Protein AF-A0A0L8N365-F1 (afdb_monomer)

Radius of gyration: 18.15 Å; Cα contacts (8 Å, |Δi|>4): 25; chains: 1; bounding box: 31×26×53 Å

Organism: Streptomyces virginiae (NCBI:txid1961)

pLDDT: mean 70.9, std 18.78, range [35.66, 92.88]

Secondary structure (DSSP, 8-state):
------------SS-HHHHHHHHHHHHHTT--SSSTT-HHHHHHHHHHHHHHHHTT-------------

Sequence (69 aa):
MAMRPVAGSAPTVADGRFIEELVARAQTEGLQLTGEGGLLRQLTKRFLESALEGGMTDRLGCDRHDVVG

Foldseek 3Di:
DDDDDDPPPPPPPDDPVVVVVLVVVCVVVVAACDDDRHSVVVVVVVVVVCVVVCVPVPPPPPPPPDDDD

Mean predicted aligned error: 14.16 Å

Solvent-accessible surface area (backbone atoms only — not comparable to full-atom values): 4520 Å² total; per-residue (Å²): 137,84,83,76,82,76,82,70,80,70,82,66,92,59,58,70,68,58,53,51,52,52,50,55,48,31,56,74,71,71,39,45,65,61,63,93,86,2,50,55,52,52,51,52,49,50,50,51,51,46,51,67,58,34,75,78,53,83,74,78,78,71,73,75,76,84,73,88,132

Structure (mmCIF, N/CA/C/O backbone):
data_AF-A0A0L8N365-F1
#
_entry.id   AF-A0A0L8N365-F1
#
loop_
_atom_site.group_PDB
_atom_site.id
_atom_site.type_symbol
_atom_site.label_atom_id
_atom_site.label_alt_id
_atom_site.label_comp_id
_atom_site.label_asym_id
_atom_site.label_entity_id
_atom_site.label_seq_id
_atom_site.pdbx_PDB_ins_code
_atom_site.Cartn_x
_atom_site.Cartn_y
_atom_site.Cartn_z
_atom_site.occupancy
_atom_site.B_iso_or_equiv
_atom_site.auth_seq_id
_atom_site.auth_comp_id
_atom_site.auth_asym_id
_atom_site.auth_atom_id
_atom_site.pdbx_PDB_model_num
ATOM 1 N N . MET A 1 1 ? -11.201 -15.751 -42.732 1.00 42.81 1 MET A N 1
ATOM 2 C CA . MET A 1 1 ? -10.012 -15.935 -41.874 1.00 42.81 1 MET A CA 1
ATOM 3 C C . MET A 1 1 ? -10.322 -15.274 -40.536 1.00 42.81 1 MET A C 1
ATOM 5 O O . MET A 1 1 ? -10.351 -14.056 -40.474 1.00 42.81 1 MET A O 1
ATOM 9 N N . ALA A 1 2 ? -10.717 -16.051 -39.522 1.00 48.72 2 ALA A N 1
ATOM 10 C CA . ALA A 1 2 ? -11.064 -15.516 -38.203 1.00 48.72 2 ALA A CA 1
ATOM 11 C C . ALA A 1 2 ? -9.783 -15.343 -37.379 1.00 48.72 2 ALA A C 1
ATOM 13 O O . ALA A 1 2 ? -9.038 -16.304 -37.176 1.00 48.72 2 ALA A O 1
ATOM 14 N N . MET A 1 3 ? -9.514 -14.115 -36.945 1.00 48.97 3 MET A N 1
ATOM 15 C CA . MET A 1 3 ? -8.393 -13.792 -36.068 1.00 48.97 3 MET A CA 1
ATOM 16 C C . MET A 1 3 ? -8.667 -14.412 -34.692 1.00 48.97 3 MET A C 1
ATOM 18 O O . MET A 1 3 ? -9.640 -14.056 -34.031 1.00 48.97 3 MET A O 1
ATOM 22 N N . ARG A 1 4 ? -7.845 -15.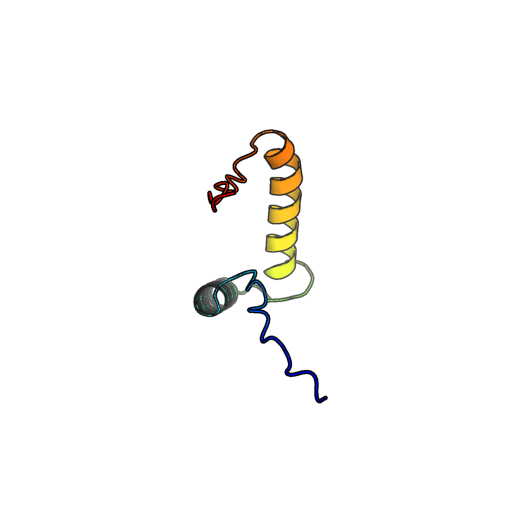381 -34.275 1.00 52.91 4 ARG A N 1
ATOM 23 C CA . ARG A 1 4 ? -7.881 -15.916 -32.905 1.00 52.91 4 ARG A CA 1
ATOM 24 C C . ARG A 1 4 ? -7.323 -14.844 -31.963 1.00 52.91 4 ARG A C 1
ATOM 26 O O . ARG A 1 4 ? -6.281 -14.275 -32.291 1.00 52.91 4 ARG A O 1
ATOM 33 N N . PRO A 1 5 ? -7.960 -14.570 -30.813 1.00 55.12 5 PRO A N 1
ATOM 34 C CA . PRO A 1 5 ? -7.391 -13.649 -29.846 1.00 55.12 5 PRO A CA 1
ATOM 35 C C . PRO A 1 5 ? -6.130 -14.295 -29.269 1.00 55.12 5 PRO A C 1
ATOM 37 O O . PRO A 1 5 ? -6.179 -15.400 -28.724 1.00 55.12 5 PRO A O 1
ATOM 40 N N . VAL A 1 6 ? -4.988 -13.626 -29.427 1.00 54.41 6 VAL A N 1
ATOM 41 C CA . VAL A 1 6 ? -3.803 -13.945 -28.637 1.00 54.41 6 VAL A CA 1
ATOM 42 C C . VAL A 1 6 ? -4.161 -13.602 -27.195 1.00 54.41 6 VAL A C 1
ATOM 44 O O . VAL A 1 6 ? -4.456 -12.451 -26.878 1.00 54.41 6 VAL A O 1
ATOM 47 N N . ALA A 1 7 ? -4.228 -14.614 -26.333 1.00 54.94 7 ALA A N 1
ATOM 48 C CA . ALA A 1 7 ? -4.292 -14.399 -24.898 1.00 54.94 7 ALA A CA 1
ATOM 49 C C . ALA A 1 7 ? -2.948 -13.789 -24.492 1.00 54.94 7 ALA A C 1
ATOM 51 O O . ALA A 1 7 ? -1.996 -14.499 -24.176 1.00 54.94 7 ALA A O 1
ATOM 52 N N . GLY A 1 8 ? -2.840 -12.466 -24.603 1.00 47.06 8 GLY A N 1
ATOM 53 C CA . GLY A 1 8 ? -1.755 -11.729 -23.987 1.00 47.06 8 GLY 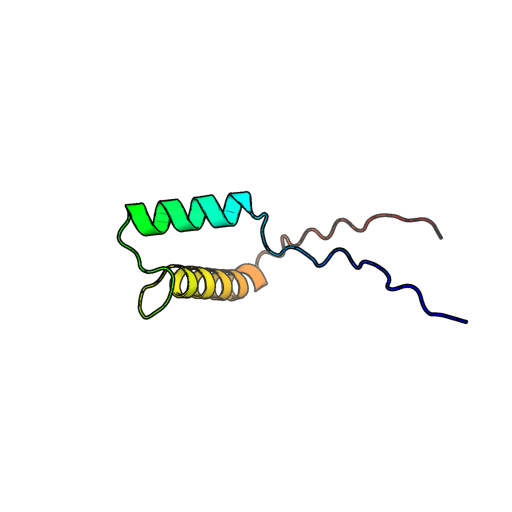A CA 1
ATOM 54 C C . GLY A 1 8 ? -1.878 -11.967 -22.493 1.00 47.06 8 GLY A C 1
ATOM 55 O O . GLY A 1 8 ? -2.872 -11.563 -21.893 1.00 47.06 8 GLY A O 1
ATOM 56 N N . SER A 1 9 ? -0.909 -12.669 -21.907 1.00 55.69 9 SER A N 1
ATOM 57 C CA . SER A 1 9 ? -0.727 -12.668 -20.462 1.00 55.69 9 SER A CA 1
ATOM 58 C C . SER A 1 9 ? -0.516 -11.212 -20.072 1.00 55.69 9 SER A C 1
ATOM 60 O O . SER A 1 9 ? 0.565 -10.664 -20.288 1.00 55.69 9 SER A O 1
ATOM 62 N N . ALA A 1 10 ? -1.580 -10.555 -19.610 1.00 50.47 10 ALA A N 1
ATOM 63 C CA . ALA A 1 10 ? -1.485 -9.193 -19.127 1.00 50.47 10 ALA A CA 1
ATOM 64 C C . ALA A 1 10 ? -0.415 -9.185 -18.028 1.00 50.47 10 ALA A C 1
ATOM 66 O O . ALA A 1 10 ? -0.419 -10.096 -17.195 1.00 50.47 10 ALA A O 1
ATOM 67 N N . PRO A 1 11 ? 0.518 -8.221 -18.027 1.00 51.06 11 PRO A N 1
ATOM 68 C CA . PRO A 1 11 ? 1.472 -8.108 -16.940 1.00 51.06 11 PRO A CA 1
ATOM 69 C C . PRO A 1 11 ? 0.671 -7.874 -15.660 1.00 51.06 11 PRO A C 1
ATOM 71 O O . PRO A 1 11 ? 0.084 -6.809 -15.460 1.00 51.06 11 PRO A O 1
ATOM 74 N N . THR A 1 12 ? 0.578 -8.893 -14.810 1.00 59.62 12 THR A N 1
ATOM 75 C CA . THR A 1 12 ? 0.007 -8.747 -13.478 1.00 59.62 12 THR A CA 1
ATOM 76 C C . THR A 1 12 ? 1.008 -7.930 -12.682 1.00 59.62 12 THR A C 1
ATOM 78 O O . THR A 1 12 ? 2.012 -8.448 -12.209 1.00 59.62 12 THR A O 1
ATOM 81 N N . VAL A 1 13 ? 0.747 -6.624 -12.585 1.00 63.50 13 VAL A N 1
ATOM 82 C CA . VAL A 1 13 ? 1.556 -5.641 -11.840 1.00 63.50 13 VAL A CA 1
ATOM 83 C C . VAL A 1 13 ? 1.818 -6.092 -10.391 1.00 63.50 13 VAL A C 1
ATOM 85 O O . VAL A 1 13 ? 2.793 -5.668 -9.780 1.00 63.50 13 VAL A O 1
ATOM 88 N N . ALA A 1 14 ? 0.988 -6.990 -9.859 1.00 66.75 14 ALA A N 1
ATOM 89 C CA . ALA A 1 14 ? 1.226 -7.743 -8.639 1.00 66.75 14 ALA A CA 1
ATOM 90 C C . ALA A 1 14 ? 0.472 -9.082 -8.686 1.00 66.75 14 ALA A C 1
ATOM 92 O O . ALA A 1 14 ? -0.630 -9.156 -9.238 1.00 66.75 14 ALA A O 1
ATOM 93 N N . ASP A 1 15 ? 1.039 -10.124 -8.075 1.00 82.06 15 ASP A N 1
ATOM 94 C CA . ASP A 1 15 ? 0.351 -11.398 -7.856 1.00 82.06 15 ASP A CA 1
ATOM 95 C C . ASP A 1 15 ? -0.889 -11.211 -6.967 1.00 82.06 15 ASP A C 1
ATOM 97 O O . ASP A 1 15 ? -0.849 -10.492 -5.967 1.00 82.06 15 ASP A O 1
ATOM 101 N N . GLY A 1 16 ? -1.987 -11.913 -7.272 1.00 83.00 16 GLY A N 1
ATOM 102 C CA . GLY A 1 16 ? -3.250 -11.780 -6.527 1.00 83.00 16 GLY A CA 1
ATOM 103 C C . GLY A 1 16 ? -3.116 -12.053 -5.023 1.00 83.00 16 GLY A C 1
ATOM 104 O O . GLY A 1 16 ? -3.662 -11.311 -4.213 1.00 83.00 16 GLY A O 1
ATOM 105 N N . ARG A 1 17 ? -2.292 -13.038 -4.641 1.00 84.50 17 ARG A N 1
ATOM 106 C CA . ARG A 1 17 ? -1.991 -13.346 -3.229 1.00 84.50 17 ARG A CA 1
ATOM 107 C C . ARG A 1 17 ? -1.331 -12.173 -2.501 1.00 84.50 17 ARG A C 1
ATOM 109 O O . ARG A 1 17 ? -1.659 -11.893 -1.356 1.00 84.50 17 ARG A O 1
ATOM 116 N N . PHE A 1 18 ? -0.435 -11.455 -3.177 1.00 85.25 18 PHE A N 1
ATOM 117 C CA . PHE A 1 18 ? 0.233 -10.293 -2.595 1.00 85.25 18 PHE A CA 1
ATOM 118 C C . PHE A 1 18 ? -0.745 -9.130 -2.382 1.00 85.25 18 PHE A C 1
ATOM 120 O O . PHE A 1 18 ? -0.684 -8.435 -1.368 1.00 85.25 18 PHE A O 1
ATOM 127 N N . ILE A 1 19 ? -1.695 -8.946 -3.304 1.00 87.75 19 ILE A N 1
ATOM 128 C CA . ILE A 1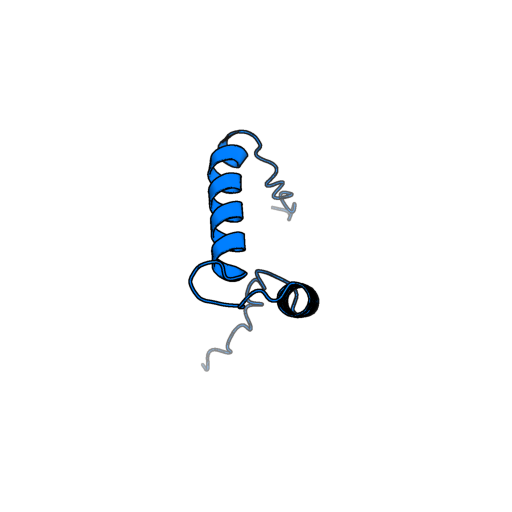 19 ? -2.775 -7.967 -3.137 1.00 87.75 19 ILE A CA 1
ATOM 129 C C . ILE A 1 19 ? -3.662 -8.324 -1.937 1.00 87.75 19 ILE A C 1
ATOM 131 O O . ILE A 1 19 ? -3.992 -7.441 -1.145 1.00 87.75 19 ILE A O 1
ATOM 135 N N . GLU A 1 20 ? -4.010 -9.600 -1.761 1.00 89.69 20 GLU A N 1
ATOM 136 C CA . GLU A 1 20 ? -4.793 -10.068 -0.610 1.00 89.69 20 GLU A CA 1
ATOM 137 C C . GLU A 1 20 ? -4.074 -9.815 0.723 1.00 89.69 20 GLU A C 1
ATOM 139 O O . GLU A 1 20 ? -4.687 -9.305 1.663 1.00 89.69 20 GLU A O 1
ATOM 144 N N . GLU A 1 21 ? -2.770 -10.086 0.797 1.00 90.25 21 GLU A N 1
ATOM 145 C CA . GLU A 1 21 ? -1.954 -9.808 1.986 1.00 90.25 21 GLU A CA 1
ATOM 146 C C . GLU A 1 21 ? -1.899 -8.309 2.318 1.00 90.25 21 GLU A C 1
ATOM 148 O O . GLU A 1 21 ? -2.072 -7.918 3.477 1.00 90.25 21 GLU A O 1
ATOM 153 N N . LEU A 1 22 ? -1.713 -7.452 1.307 1.00 90.06 22 LEU A N 1
ATOM 154 C CA . LEU A 1 22 ? -1.722 -5.997 1.482 1.00 90.06 22 LEU A CA 1
ATOM 155 C C . LEU A 1 22 ? -3.072 -5.491 2.002 1.00 90.06 22 LEU A C 1
ATOM 157 O O . LEU A 1 22 ? -3.113 -4.631 2.886 1.00 90.06 22 LEU A O 1
ATOM 161 N N . VAL A 1 23 ? -4.173 -6.034 1.479 1.00 91.25 23 VAL A N 1
ATOM 162 C CA . VAL A 1 23 ? -5.529 -5.699 1.929 1.00 91.25 23 VAL A CA 1
ATOM 163 C C . VAL A 1 23 ? -5.745 -6.158 3.370 1.00 91.25 23 VAL A C 1
ATOM 165 O O . VAL A 1 23 ? -6.189 -5.362 4.196 1.00 91.25 23 VAL A O 1
ATOM 168 N N . ALA A 1 24 ? -5.394 -7.401 3.707 1.00 92.88 24 ALA A N 1
ATOM 169 C CA . ALA A 1 24 ? -5.543 -7.932 5.063 1.00 92.88 24 ALA A CA 1
ATOM 170 C C . ALA A 1 24 ? -4.754 -7.107 6.092 1.00 92.88 24 ALA A C 1
ATOM 172 O O . ALA A 1 24 ? -5.252 -6.796 7.180 1.00 92.88 24 ALA A O 1
ATOM 173 N N . ARG A 1 25 ? -3.540 -6.690 5.724 1.00 89.81 25 ARG A N 1
ATOM 174 C CA . ARG A 1 25 ? -2.713 -5.819 6.553 1.00 89.81 25 ARG A CA 1
ATOM 175 C C . ARG A 1 25 ? -3.325 -4.429 6.730 1.00 89.81 25 ARG A C 1
ATOM 177 O O . ARG A 1 25 ? -3.412 -3.970 7.865 1.00 89.81 25 ARG A O 1
ATOM 184 N N . ALA A 1 26 ? -3.808 -3.793 5.660 1.00 90.81 26 ALA A N 1
ATOM 185 C CA . ALA A 1 26 ? -4.485 -2.496 5.758 1.00 90.81 26 ALA A CA 1
ATOM 186 C C . ALA A 1 26 ? -5.675 -2.547 6.723 1.00 90.81 26 ALA A C 1
ATOM 188 O O . ALA A 1 26 ? -5.800 -1.690 7.592 1.00 90.81 26 ALA A O 1
ATOM 189 N N . GLN A 1 27 ? -6.497 -3.593 6.625 1.00 88.12 27 GLN A N 1
ATOM 190 C CA . GLN A 1 27 ? -7.654 -3.776 7.502 1.00 88.12 27 GLN A CA 1
ATOM 191 C C . GLN A 1 27 ? -7.243 -4.002 8.964 1.00 88.12 27 GLN A C 1
ATOM 193 O O . GLN A 1 27 ? -7.885 -3.475 9.869 1.00 88.12 27 GLN A O 1
ATOM 198 N N . THR A 1 28 ? -6.147 -4.732 9.200 1.00 92.81 28 THR A N 1
ATOM 199 C CA . THR A 1 28 ? -5.578 -4.937 10.545 1.00 92.81 28 THR A CA 1
ATOM 200 C C . THR A 1 28 ? -5.072 -3.627 11.153 1.00 92.81 28 THR A C 1
ATOM 202 O O . THR A 1 28 ? -5.234 -3.389 12.346 1.00 92.81 28 THR A O 1
ATOM 205 N N . GLU A 1 29 ? -4.488 -2.758 10.330 1.00 88.25 29 GLU A N 1
ATOM 206 C CA . GLU A 1 29 ? -3.981 -1.440 10.729 1.00 88.25 29 GLU A CA 1
ATOM 207 C C . GLU A 1 29 ? -5.085 -0.357 10.767 1.00 88.25 29 GLU A C 1
ATOM 209 O O . GLU A 1 29 ? -4.804 0.799 11.078 1.00 88.25 29 GLU A O 1
ATOM 214 N N . GLY A 1 30 ? -6.344 -0.708 10.468 1.00 89.12 30 GLY A N 1
ATOM 215 C CA . GLY A 1 30 ? -7.470 0.235 10.420 1.00 89.12 30 GLY A CA 1
ATOM 216 C C . GLY A 1 30 ? -7.394 1.238 9.262 1.00 89.12 30 GLY A C 1
ATOM 217 O O . GLY A 1 30 ? -8.061 2.274 9.283 1.00 89.12 30 GLY A O 1
ATOM 218 N N . LEU A 1 31 ? -6.569 0.951 8.254 1.00 89.56 31 LEU A N 1
ATOM 219 C CA . LEU A 1 31 ? -6.377 1.782 7.075 1.00 89.56 31 LEU A CA 1
ATOM 220 C C . LEU A 1 31 ? -7.468 1.502 6.044 1.00 89.56 31 LEU A C 1
ATOM 222 O O . LEU A 1 31 ? -7.727 0.361 5.667 1.00 89.56 31 LEU A O 1
ATOM 226 N N . GLN A 1 32 ? -8.053 2.568 5.504 1.00 90.06 32 GLN A N 1
ATOM 227 C CA . GLN A 1 32 ? -8.930 2.439 4.347 1.00 90.06 32 GLN A CA 1
ATOM 228 C C . GLN A 1 32 ? -8.122 2.001 3.118 1.00 90.06 32 GLN A C 1
ATOM 230 O O . GLN A 1 32 ? -6.971 2.396 2.934 1.00 90.06 32 GLN A O 1
ATOM 235 N N . LEU A 1 33 ? -8.727 1.214 2.231 1.00 87.50 33 LEU A N 1
ATOM 236 C CA . LEU A 1 33 ? -8.069 0.789 0.989 1.00 87.50 33 LEU A CA 1
ATOM 237 C C . LEU A 1 33 ? -7.880 1.965 0.018 1.00 87.50 33 LEU A C 1
ATOM 239 O O . LEU A 1 33 ? -6.860 2.076 -0.664 1.00 87.50 33 LEU A O 1
ATOM 243 N N . THR A 1 34 ? -8.850 2.876 0.008 1.00 86.88 34 THR A N 1
ATOM 244 C CA . THR A 1 34 ? -8.922 4.058 -0.855 1.00 86.88 34 THR A CA 1
ATOM 245 C C . THR A 1 34 ? -9.221 5.307 -0.028 1.00 86.88 34 THR A C 1
ATOM 247 O O . THR A 1 34 ? -9.660 5.196 1.111 1.00 86.88 34 THR A O 1
ATOM 250 N N . GLY A 1 35 ? -9.048 6.495 -0.609 1.00 84.56 35 GLY A N 1
ATOM 251 C CA . GLY A 1 35 ? -9.344 7.763 0.064 1.00 84.56 35 GLY A CA 1
ATOM 252 C C . GLY A 1 35 ? -8.114 8.429 0.680 1.00 84.56 35 GLY A C 1
ATOM 253 O O . GLY A 1 35 ? -6.970 8.022 0.451 1.00 84.56 35 GLY A O 1
ATOM 254 N N . GLU A 1 36 ? -8.339 9.514 1.419 1.00 80.81 36 GLU A N 1
ATOM 255 C CA . GLU A 1 36 ? -7.259 10.277 2.041 1.00 80.81 36 GLU A CA 1
ATOM 256 C C . GLU A 1 36 ? -6.595 9.450 3.153 1.00 80.81 36 GLU A C 1
ATOM 258 O O . GLU A 1 36 ? -7.261 8.954 4.053 1.00 80.81 36 GLU A O 1
ATOM 263 N N . GLY A 1 37 ? -5.281 9.230 3.043 1.00 82.44 37 GLY A N 1
ATOM 264 C CA . GLY A 1 37 ? -4.535 8.350 3.952 1.00 82.44 37 GLY A CA 1
ATOM 265 C C . GLY A 1 37 ? -4.664 6.845 3.674 1.00 82.44 37 GLY A C 1
ATOM 266 O O . GLY A 1 37 ? -4.017 6.054 4.359 1.00 82.44 37 GLY A O 1
ATOM 267 N N . GLY A 1 38 ? -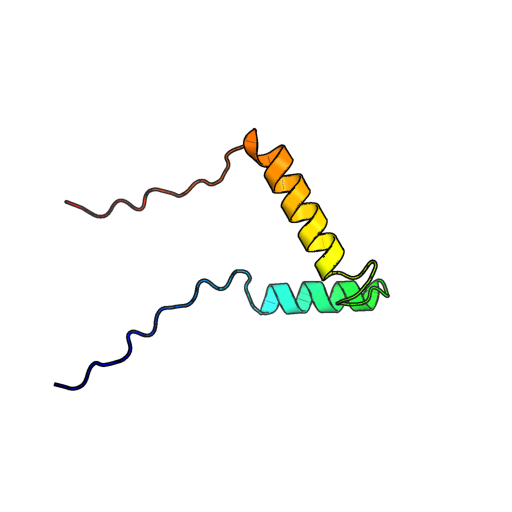5.434 6.430 2.662 1.00 89.31 38 GLY A N 1
ATOM 268 C CA . GLY A 1 38 ? -5.643 5.014 2.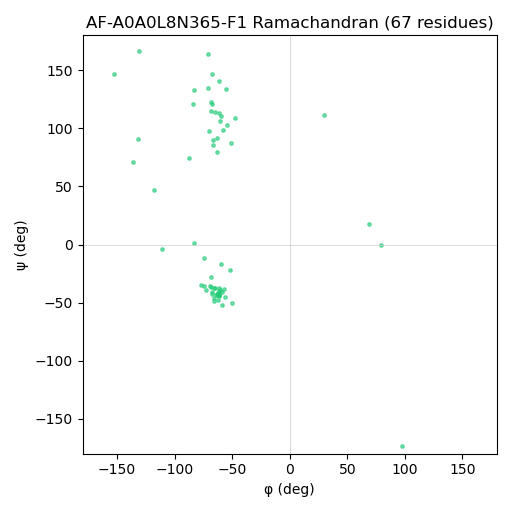355 1.00 89.31 38 GLY A CA 1
ATOM 269 C C . GLY A 1 38 ? -4.422 4.294 1.763 1.00 89.31 38 GLY A C 1
ATOM 270 O O . GLY A 1 38 ? -3.488 4.930 1.262 1.00 89.31 38 GLY A O 1
ATOM 271 N N . LEU A 1 39 ? -4.452 2.957 1.774 1.00 90.31 39 LEU A N 1
ATOM 272 C CA . LEU A 1 39 ? -3.375 2.077 1.298 1.00 90.31 39 LEU A CA 1
ATOM 273 C C . LEU A 1 39 ? -2.890 2.473 -0.107 1.00 90.31 39 LEU A C 1
ATOM 275 O O . LEU A 1 39 ? -1.692 2.675 -0.304 1.00 90.31 39 LEU A O 1
ATOM 279 N N . LEU A 1 40 ? -3.800 2.649 -1.074 1.00 90.88 40 LEU A N 1
ATOM 280 C CA . LEU A 1 40 ? -3.413 3.019 -2.443 1.00 90.88 40 LEU A CA 1
ATOM 281 C C . LEU A 1 40 ? -2.695 4.374 -2.508 1.00 90.88 40 LEU A C 1
ATOM 283 O O . LEU A 1 40 ? -1.740 4.525 -3.263 1.00 90.88 40 LEU A O 1
ATOM 287 N N . ARG A 1 41 ? -3.105 5.359 -1.699 1.00 89.19 41 ARG A N 1
ATOM 288 C CA . ARG A 1 41 ? -2.444 6.675 -1.643 1.00 89.19 41 ARG A CA 1
ATOM 289 C C . ARG A 1 41 ? -1.011 6.530 -1.130 1.00 89.19 41 ARG A C 1
ATOM 291 O O . ARG A 1 41 ? -0.104 7.144 -1.688 1.00 89.19 41 ARG A O 1
ATOM 298 N N . GLN A 1 42 ? -0.813 5.725 -0.087 1.00 89.38 42 GLN A N 1
ATOM 299 C CA . GLN A 1 42 ? 0.504 5.476 0.502 1.00 89.38 42 GLN A CA 1
ATOM 300 C C . GLN A 1 42 ? 1.416 4.688 -0.447 1.00 89.38 42 GLN A C 1
ATOM 302 O O . GLN A 1 42 ? 2.586 5.041 -0.592 1.00 89.38 42 GLN A O 1
ATOM 307 N N . LEU A 1 43 ? 0.874 3.680 -1.138 1.00 88.69 43 LEU A N 1
ATOM 308 C CA . LEU A 1 43 ? 1.592 2.923 -2.165 1.00 88.69 43 LEU A CA 1
ATOM 309 C C . LEU A 1 43 ? 2.012 3.820 -3.330 1.00 88.69 43 LEU A C 1
ATOM 311 O O . LEU A 1 43 ? 3.184 3.820 -3.691 1.00 88.69 43 LEU A O 1
ATOM 315 N N . THR A 1 44 ? 1.105 4.640 -3.864 1.00 87.75 44 THR A N 1
ATOM 316 C CA . THR A 1 44 ? 1.428 5.590 -4.939 1.00 87.75 44 THR A CA 1
ATOM 317 C C . THR A 1 44 ? 2.462 6.614 -4.486 1.00 87.75 44 THR A C 1
ATOM 319 O O . THR A 1 44 ? 3.390 6.904 -5.232 1.00 87.75 44 THR A O 1
ATOM 322 N N . LYS A 1 45 ? 2.357 7.137 -3.257 1.00 88.50 45 LYS A N 1
ATOM 323 C CA . LYS A 1 45 ? 3.358 8.057 -2.702 1.00 88.50 45 LYS A CA 1
ATOM 324 C C . LYS A 1 45 ? 4.737 7.399 -2.661 1.00 88.50 45 LYS A C 1
ATOM 326 O O . LYS A 1 45 ? 5.674 7.953 -3.221 1.00 88.50 45 LYS A O 1
ATOM 331 N N . ARG A 1 46 ? 4.837 6.204 -2.073 1.00 86.88 46 ARG A N 1
ATOM 332 C CA . ARG A 1 46 ? 6.097 5.457 -1.996 1.00 86.88 46 ARG A CA 1
ATOM 333 C C . ARG A 1 46 ? 6.630 5.110 -3.383 1.00 86.88 46 ARG A C 1
ATOM 335 O O . ARG A 1 46 ? 7.823 5.225 -3.598 1.00 86.88 46 ARG A O 1
ATOM 342 N N . PHE A 1 47 ? 5.767 4.737 -4.325 1.00 86.50 47 PHE A N 1
ATOM 343 C CA . PHE A 1 47 ? 6.157 4.475 -5.709 1.00 86.50 47 PHE A CA 1
ATOM 344 C C . PHE A 1 47 ? 6.742 5.721 -6.382 1.00 86.50 47 PHE A C 1
ATOM 346 O O . PHE A 1 47 ? 7.778 5.633 -7.029 1.00 86.50 47 PHE A O 1
ATOM 353 N N . LEU A 1 48 ? 6.122 6.889 -6.198 1.00 88.81 48 LEU A N 1
ATOM 354 C CA . LEU A 1 48 ? 6.625 8.155 -6.735 1.00 88.81 48 LEU A CA 1
ATOM 355 C C . LEU A 1 48 ? 7.934 8.582 -6.062 1.00 88.81 48 LEU A C 1
ATOM 357 O O . LEU A 1 48 ? 8.861 8.987 -6.753 1.00 88.81 48 LEU A O 1
ATOM 361 N N . GLU A 1 49 ? 8.039 8.451 -4.740 1.00 87.69 49 GLU A N 1
ATOM 362 C CA . GLU A 1 49 ? 9.280 8.700 -3.994 1.00 87.69 49 GLU A CA 1
ATOM 363 C C . GLU A 1 49 ? 10.392 7.749 -4.448 1.00 87.69 49 GLU A C 1
ATOM 365 O O . GLU A 1 49 ? 11.493 8.194 -4.741 1.00 87.69 49 GLU A O 1
ATOM 370 N N . SER A 1 50 ? 10.084 6.462 -4.629 1.00 79.12 50 SER A N 1
ATOM 371 C CA . SER A 1 50 ? 11.013 5.470 -5.175 1.00 79.12 50 SER A CA 1
ATOM 372 C C . SER A 1 50 ? 11.345 5.699 -6.646 1.00 79.12 50 SER A C 1
ATOM 374 O O . SER A 1 50 ? 12.426 5.320 -7.061 1.00 79.12 50 SER A O 1
ATOM 376 N N . ALA A 1 51 ? 10.477 6.310 -7.452 1.00 78.88 51 ALA A N 1
ATOM 377 C CA . ALA A 1 51 ? 10.815 6.701 -8.822 1.00 78.88 51 ALA A CA 1
ATOM 378 C C . ALA A 1 51 ? 11.742 7.928 -8.841 1.00 78.88 51 ALA A C 1
ATOM 380 O O . ALA A 1 51 ? 12.642 8.018 -9.674 1.00 78.88 51 ALA A O 1
ATOM 381 N N . LEU A 1 52 ? 11.549 8.852 -7.898 1.00 70.00 52 LEU A N 1
ATOM 382 C CA . LEU A 1 52 ? 12.387 10.038 -7.726 1.00 70.00 52 LEU A CA 1
ATOM 383 C C . LEU A 1 52 ? 13.763 9.690 -7.130 1.00 70.00 52 LEU A C 1
ATOM 385 O O . LEU A 1 52 ? 14.772 10.220 -7.588 1.00 70.00 52 LEU A O 1
ATOM 389 N N . GLU A 1 53 ? 13.825 8.766 -6.170 1.00 62.53 53 GLU A N 1
ATOM 390 C CA . GLU A 1 53 ? 15.072 8.216 -5.610 1.00 62.53 53 GLU A CA 1
ATOM 391 C C . GLU A 1 53 ? 15.717 7.174 -6.550 1.00 62.53 53 GLU A C 1
ATOM 393 O O . GLU A 1 53 ? 16.941 7.098 -6.685 1.00 62.53 53 GLU A O 1
ATOM 398 N N . GLY A 1 54 ? 14.897 6.398 -7.260 1.00 53.34 54 GLY A N 1
ATOM 399 C CA . GLY A 1 54 ? 15.279 5.329 -8.190 1.00 53.34 54 GLY A CA 1
ATOM 400 C C . GLY A 1 54 ? 15.829 5.813 -9.529 1.00 53.34 54 GLY A C 1
ATOM 401 O O . GLY A 1 54 ? 16.476 5.035 -10.222 1.00 53.34 54 GLY A O 1
ATOM 402 N N . GLY A 1 55 ? 15.710 7.106 -9.849 1.00 51.62 55 GLY A N 1
ATOM 403 C CA . GLY A 1 55 ? 16.516 7.731 -10.903 1.00 51.62 55 GLY A CA 1
ATOM 404 C C . GLY A 1 55 ? 18.031 7.658 -10.643 1.00 51.62 55 GLY A C 1
ATOM 405 O O . GLY A 1 55 ? 18.810 7.831 -11.576 1.00 51.62 55 GLY A O 1
ATOM 406 N N . MET A 1 56 ? 18.463 7.370 -9.405 1.00 51.59 56 MET A N 1
ATOM 407 C CA . MET A 1 56 ? 19.877 7.161 -9.051 1.00 51.59 56 MET A CA 1
ATOM 408 C C . MET A 1 56 ? 20.237 5.719 -8.667 1.00 51.59 56 MET A C 1
ATOM 410 O O . MET A 1 56 ? 21.410 5.420 -8.457 1.00 51.59 56 MET A O 1
ATOM 414 N N . THR A 1 57 ? 19.273 4.802 -8.600 1.00 48.91 57 THR A N 1
ATOM 415 C CA . THR A 1 57 ? 19.543 3.370 -8.397 1.00 48.91 57 THR A CA 1
ATOM 416 C C . THR A 1 57 ? 18.684 2.560 -9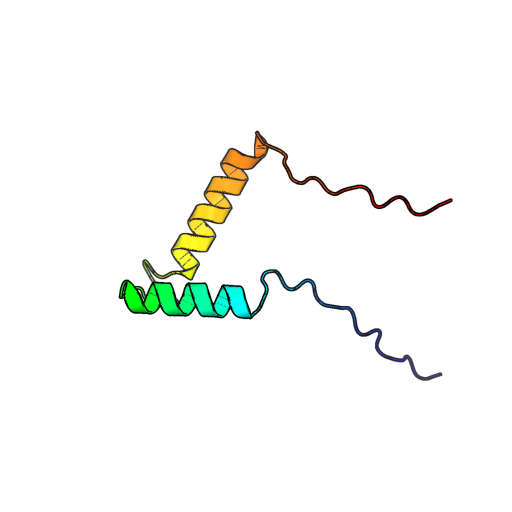.347 1.00 48.91 57 THR A C 1
ATOM 418 O O . THR A 1 57 ? 17.748 1.870 -8.952 1.00 48.91 57 THR A O 1
ATOM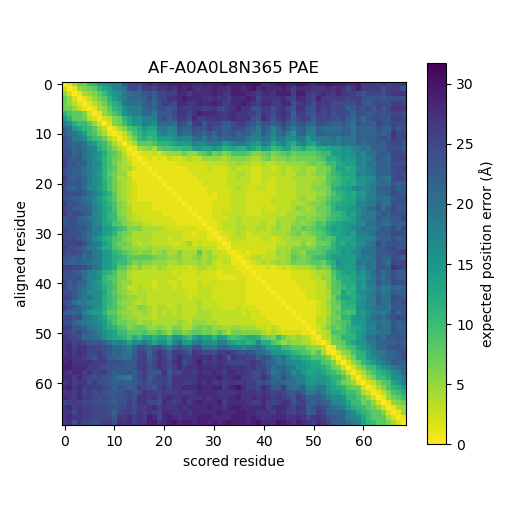 421 N N . ASP A 1 58 ? 19.048 2.655 -10.624 1.00 50.31 58 ASP A N 1
ATOM 422 C CA . ASP A 1 58 ? 18.694 1.700 -11.663 1.00 50.31 58 ASP A CA 1
ATOM 423 C C . ASP A 1 58 ? 19.054 0.280 -11.196 1.00 50.31 58 ASP A C 1
ATOM 425 O O . ASP A 1 58 ? 20.159 -0.231 -11.362 1.00 50.31 58 ASP A O 1
ATOM 429 N N . ARG A 1 59 ? 18.111 -0.344 -10.502 1.00 57.00 59 ARG A N 1
ATOM 430 C CA . ARG A 1 59 ? 18.008 -1.791 -10.376 1.00 57.00 59 ARG A CA 1
ATOM 431 C C . ARG A 1 59 ? 16.683 -2.224 -10.981 1.00 57.00 59 ARG A C 1
ATOM 433 O O . ARG A 1 59 ? 15.965 -3.038 -10.413 1.00 57.00 59 ARG A O 1
ATOM 440 N N . LEU A 1 60 ? 16.386 -1.701 -12.170 1.00 51.22 60 LEU A N 1
ATOM 441 C CA . LEU A 1 60 ? 15.620 -2.442 -13.158 1.00 51.22 60 LEU A CA 1
ATOM 442 C C . LEU A 1 60 ? 16.632 -3.256 -13.960 1.00 51.22 60 LEU A C 1
ATOM 444 O O . LEU A 1 60 ? 16.966 -2.948 -15.099 1.00 51.22 60 LEU A O 1
ATOM 448 N N . GLY A 1 61 ? 17.132 -4.319 -13.326 1.00 51.69 61 GLY A N 1
ATOM 449 C CA . GLY A 1 61 ? 17.722 -5.432 -14.050 1.00 51.69 61 GLY A CA 1
ATOM 450 C C . GLY A 1 61 ? 16.638 -6.065 -14.916 1.00 51.69 61 GLY A C 1
ATOM 451 O O . GLY A 1 61 ? 16.059 -7.081 -14.546 1.00 51.69 61 GLY A O 1
ATOM 452 N N . CYS A 1 62 ? 16.342 -5.449 -16.060 1.00 45.59 62 CYS A N 1
ATOM 453 C CA . CYS A 1 62 ? 15.854 -6.182 -17.209 1.00 45.59 62 CYS A CA 1
ATOM 454 C C . CYS A 1 62 ? 17.023 -7.063 -17.633 1.00 45.59 62 CYS A C 1
ATOM 456 O O . CYS A 1 62 ? 17.884 -6.638 -18.404 1.00 45.59 62 CYS A O 1
ATOM 458 N N . ASP A 1 63 ? 17.071 -8.267 -17.063 1.00 40.38 63 ASP A N 1
ATOM 459 C CA . ASP A 1 63 ? 17.812 -9.373 -17.639 1.00 40.38 63 ASP A CA 1
ATOM 460 C C . ASP A 1 63 ? 17.413 -9.408 -19.114 1.00 40.38 63 ASP A C 1
ATOM 462 O O . ASP A 1 63 ? 16.247 -9.610 -19.476 1.00 40.38 63 ASP A O 1
ATOM 466 N N . ARG A 1 64 ? 18.367 -9.026 -19.964 1.00 52.59 64 ARG A N 1
ATOM 467 C CA . ARG A 1 64 ? 18.262 -9.171 -21.403 1.00 52.59 64 ARG A CA 1
ATOM 468 C C . ARG A 1 64 ? 18.176 -10.673 -21.605 1.00 52.59 64 ARG A C 1
ATOM 470 O O . ARG A 1 64 ? 19.206 -11.329 -21.686 1.00 52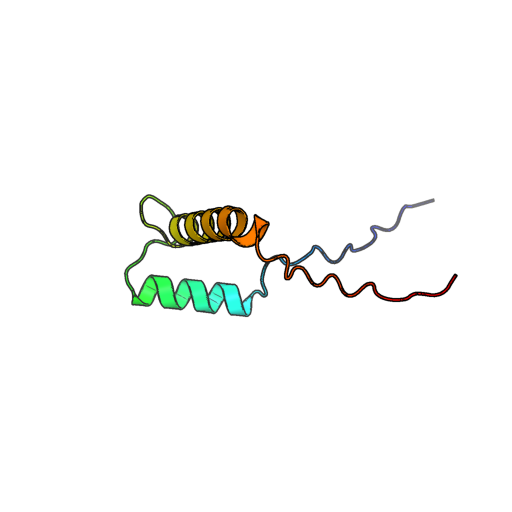.59 64 ARG A O 1
ATOM 477 N N . HIS A 1 65 ? 16.949 -11.186 -21.637 1.00 48.16 65 HIS A N 1
ATOM 478 C CA . HIS A 1 65 ? 16.673 -12.525 -22.108 1.00 48.16 65 HIS A CA 1
ATOM 479 C C . HIS A 1 65 ? 17.275 -12.626 -23.503 1.00 48.16 65 HIS A C 1
ATOM 481 O O . HIS A 1 65 ? 16.774 -12.066 -24.479 1.00 48.16 65 HIS A O 1
ATOM 487 N N . ASP A 1 66 ? 18.417 -13.291 -23.523 1.00 48.69 66 ASP A N 1
ATOM 488 C CA . ASP A 1 66 ? 19.114 -13.759 -24.690 1.00 48.69 66 ASP A CA 1
ATOM 489 C C . ASP A 1 66 ? 18.162 -14.709 -25.420 1.00 48.69 66 ASP A C 1
ATOM 491 O O . ASP A 1 66 ? 17.820 -15.787 -24.928 1.00 48.69 66 ASP A O 1
ATOM 495 N N . VAL A 1 67 ? 17.674 -14.278 -26.580 1.00 44.06 67 VAL A N 1
ATOM 496 C CA . VAL A 1 67 ? 17.117 -15.187 -27.576 1.00 44.06 67 VAL A CA 1
ATOM 497 C C . VAL A 1 67 ? 17.737 -14.807 -28.910 1.00 44.06 67 VAL A C 1
ATOM 499 O O . VAL A 1 67 ? 17.261 -13.913 -29.601 1.00 44.06 67 VAL A O 1
ATOM 502 N N . VAL A 1 68 ? 18.860 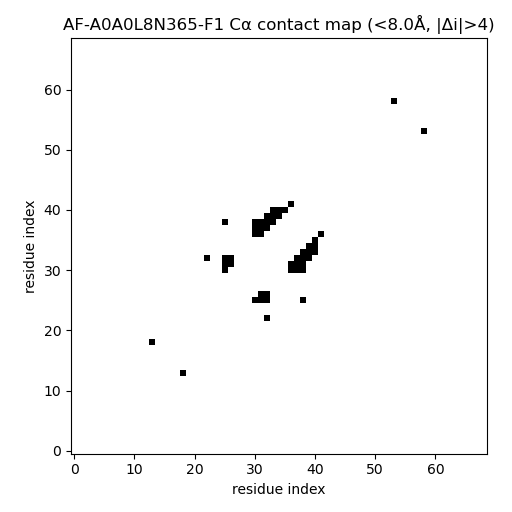-15.472 -29.185 1.00 37.69 68 VAL A N 1
ATOM 503 C CA . VAL A 1 68 ? 19.276 -16.026 -30.480 1.00 37.69 68 VAL A CA 1
ATOM 504 C C . VAL A 1 68 ? 18.773 -15.276 -31.719 1.00 37.69 68 VAL A C 1
ATOM 506 O O . VAL A 1 68 ? 17.605 -15.366 -32.103 1.00 37.69 68 VAL A O 1
ATOM 509 N N . GLY A 1 69 ? 19.738 -14.655 -32.395 1.00 35.66 69 GLY A N 1
ATOM 510 C CA . GLY A 1 69 ? 19.684 -14.186 -33.775 1.00 35.66 69 GLY A CA 1
ATOM 511 C C . GLY A 1 69 ? 21.063 -13.742 -34.225 1.00 35.66 69 GLY A C 1
ATOM 512 O O . GLY A 1 69 ? 21.411 -12.587 -33.907 1.00 35.66 69 GLY A O 1
#